Protein AF-A0A357EDW3-F1 (afdb_monomer_lite)

Foldseek 3Di:
DPDLVPDVLVVVLVVLVVVLVVCLVCCVVVVDDNCVSVVVSVVVNLVSVCVVCVVVVNNVVSVVVVVVVVVVVVVVVVVVVVLVVVQVVCVVVVVLVVVLVVLLVVPDDLVVLLVVLLVVLLVCCVRDPLVVSLVSSLVSQCVNCPPPPVSSVSSSVSSSVSD

Structure (mmCIF, N/CA/C/O backbone):
data_AF-A0A357EDW3-F1
#
_entry.id   AF-A0A357EDW3-F1
#
loop_
_atom_site.group_PDB
_atom_site.id
_atom_site.type_symbol
_atom_site.label_atom_id
_atom_site.label_alt_id
_atom_site.label_comp_id
_atom_site.label_asym_id
_atom_site.label_entity_id
_atom_site.label_seq_id
_atom_site.pdbx_PDB_ins_code
_atom_site.Cartn_x
_atom_site.Cartn_y
_atom_site.Cartn_z
_atom_site.occupancy
_atom_site.B_iso_or_equiv
_atom_site.auth_seq_id
_atom_site.auth_comp_id
_atom_site.auth_asym_id
_atom_site.auth_atom_id
_atom_site.pdbx_PDB_model_num
ATOM 1 N N . MET A 1 1 ? 6.677 -0.840 -35.788 1.00 49.56 1 MET A N 1
ATOM 2 C CA . MET A 1 1 ? 6.669 -1.043 -34.325 1.00 49.56 1 MET A CA 1
ATOM 3 C C . MET A 1 1 ? 7.327 -2.383 -34.053 1.00 49.56 1 MET A C 1
ATOM 5 O O . MET A 1 1 ? 6.763 -3.400 -34.436 1.00 49.56 1 MET A O 1
ATOM 9 N N . THR A 1 2 ? 8.530 -2.410 -33.480 1.00 54.25 2 THR A N 1
ATOM 10 C CA . THR A 1 2 ? 9.099 -3.663 -32.964 1.00 54.25 2 THR A CA 1
ATOM 11 C C . THR A 1 2 ? 8.190 -4.188 -31.868 1.00 54.25 2 THR A C 1
ATOM 13 O O . THR A 1 2 ? 8.016 -3.538 -30.838 1.00 54.25 2 THR A O 1
ATOM 16 N N . SER A 1 3 ? 7.601 -5.357 -32.093 1.00 61.28 3 SER A N 1
ATOM 17 C CA . SER A 1 3 ? 6.939 -6.083 -31.023 1.00 61.28 3 SER A CA 1
ATOM 18 C C . SER A 1 3 ? 8.015 -6.501 -30.022 1.00 61.28 3 SER A C 1
ATOM 20 O O . SER A 1 3 ? 8.896 -7.294 -30.354 1.00 61.28 3 SER A O 1
ATOM 22 N N . PHE A 1 4 ? 7.965 -5.967 -28.798 1.00 69.69 4 PHE A N 1
ATOM 23 C CA . PHE A 1 4 ? 8.834 -6.410 -27.695 1.00 69.69 4 PHE A CA 1
ATOM 24 C C . PHE A 1 4 ? 8.727 -7.923 -27.454 1.00 69.69 4 PHE A C 1
ATOM 26 O O . PHE A 1 4 ? 9.633 -8.526 -26.893 1.00 69.69 4 PHE A O 1
ATOM 33 N N . VAL A 1 5 ? 7.648 -8.540 -27.934 1.00 71.56 5 VAL A N 1
ATOM 34 C CA . VAL A 1 5 ? 7.364 -9.970 -27.823 1.00 71.56 5 VAL A CA 1
ATOM 35 C C . VAL A 1 5 ? 8.341 -10.834 -28.631 1.00 71.56 5 VAL A C 1
ATOM 37 O O . VAL A 1 5 ? 8.545 -11.990 -28.281 1.00 71.56 5 VAL A O 1
ATOM 40 N N . THR A 1 6 ? 8.966 -10.303 -29.689 1.00 75.31 6 THR A N 1
ATOM 41 C CA . THR A 1 6 ? 9.824 -11.091 -30.600 1.00 75.31 6 THR A CA 1
ATOM 42 C C . THR A 1 6 ? 11.252 -10.561 -30.714 1.00 75.31 6 THR A C 1
ATOM 44 O O . THR A 1 6 ? 12.022 -11.047 -31.539 1.00 75.31 6 THR A O 1
ATOM 47 N N . HIS A 1 7 ? 11.615 -9.545 -29.929 1.00 82.25 7 HIS A N 1
ATOM 48 C CA . HIS A 1 7 ? 12.919 -8.892 -30.014 1.00 82.25 7 HIS A CA 1
ATOM 49 C C . HIS A 1 7 ? 13.777 -9.199 -28.782 1.00 82.25 7 HIS A C 1
ATOM 51 O O . HIS A 1 7 ? 13.275 -9.248 -27.659 1.00 82.25 7 HIS A O 1
ATOM 57 N N . TRP A 1 8 ? 15.091 -9.356 -28.973 1.00 86.44 8 TRP A N 1
ATOM 58 C CA . TRP A 1 8 ? 16.027 -9.715 -27.897 1.00 86.44 8 TRP A CA 1
ATOM 59 C C . TRP A 1 8 ? 16.008 -8.721 -26.726 1.00 86.44 8 TRP A C 1
ATOM 61 O O . TRP A 1 8 ? 16.181 -9.115 -25.576 1.00 86.44 8 TRP A O 1
ATOM 71 N N . THR A 1 9 ? 15.731 -7.443 -27.002 1.00 87.50 9 THR A N 1
ATOM 72 C CA . THR A 1 9 ? 15.601 -6.390 -25.982 1.00 87.50 9 THR A CA 1
ATOM 73 C C . THR A 1 9 ? 14.413 -6.624 -25.051 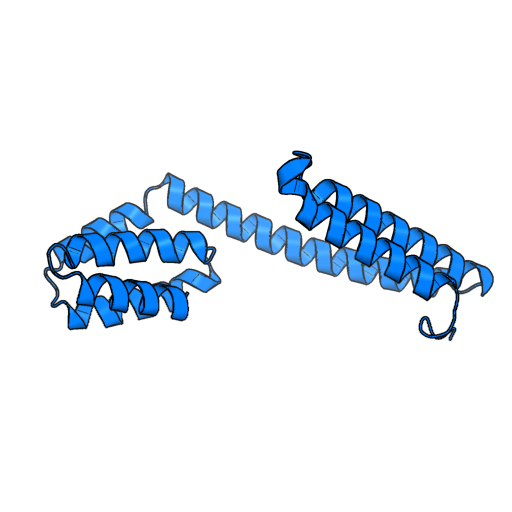1.00 87.50 9 THR A C 1
ATOM 75 O O . THR A 1 9 ? 14.498 -6.304 -23.871 1.00 87.50 9 THR A O 1
ATOM 78 N N . GLY A 1 10 ? 13.325 -7.225 -25.543 1.00 87.62 10 GLY A N 1
ATOM 79 C CA . GLY A 1 10 ? 12.186 -7.605 -24.709 1.00 87.62 10 GLY A CA 1
ATOM 80 C C . GLY A 1 10 ? 12.517 -8.766 -23.779 1.00 87.62 10 GLY A C 1
ATOM 81 O O . GLY A 1 10 ? 12.240 -8.686 -22.584 1.00 87.62 10 GLY A O 1
ATOM 82 N N . TYR A 1 11 ? 13.205 -9.795 -24.283 1.00 91.69 11 TYR A N 1
ATOM 83 C CA . TYR A 1 11 ? 13.694 -10.889 -23.438 1.00 91.69 11 TYR A CA 1
ATOM 84 C C . TYR A 1 11 ? 14.714 -10.406 -22.398 1.00 91.69 11 TYR A C 1
ATOM 86 O O . TYR A 1 11 ? 14.656 -10.834 -21.248 1.00 91.69 11 TYR A O 1
ATOM 94 N N . ALA A 1 12 ? 15.601 -9.474 -22.760 1.00 92.19 12 ALA A N 1
ATOM 95 C CA . ALA A 1 12 ? 16.545 -8.865 -21.825 1.00 92.19 12 ALA A CA 1
ATOM 96 C C . ALA A 1 12 ? 15.836 -8.052 -20.726 1.00 92.19 12 ALA A C 1
ATOM 98 O O . ALA A 1 12 ? 16.173 -8.188 -19.550 1.00 92.19 12 ALA A O 1
ATOM 99 N N . ALA A 1 13 ? 14.825 -7.252 -21.083 1.00 92.56 13 ALA A N 1
ATOM 100 C CA . ALA A 1 13 ? 14.016 -6.510 -20.116 1.00 92.56 13 ALA A CA 1
ATOM 101 C C . ALA A 1 13 ? 13.248 -7.447 -19.168 1.00 92.56 13 ALA A C 1
ATOM 103 O O . ALA A 1 13 ? 13.216 -7.210 -17.961 1.00 92.56 13 ALA A O 1
ATOM 104 N N . LEU A 1 14 ? 12.689 -8.544 -19.690 1.00 93.00 14 LEU A N 1
ATOM 105 C CA . LEU A 1 14 ? 12.008 -9.556 -18.882 1.00 93.00 14 LEU A CA 1
ATOM 106 C C . LEU A 1 14 ? 12.974 -10.277 -17.934 1.00 93.00 14 LEU A C 1
ATOM 108 O O . LEU A 1 14 ? 12.655 -10.470 -16.763 1.00 93.00 14 LEU A O 1
ATOM 112 N N . ALA A 1 15 ? 14.167 -10.640 -18.410 1.00 94.19 15 ALA A N 1
ATOM 113 C CA . ALA A 1 15 ? 15.196 -11.250 -17.574 1.00 94.19 15 ALA A CA 1
ATOM 114 C C . ALA A 1 15 ? 15.631 -10.309 -16.438 1.00 94.19 15 ALA A C 1
ATOM 116 O O . ALA A 1 15 ? 15.722 -10.745 -15.291 1.00 94.19 15 ALA A O 1
ATOM 117 N N . LEU A 1 16 ? 15.827 -9.016 -16.730 1.00 94.81 16 LEU A N 1
ATOM 118 C CA . LEU A 1 16 ? 16.106 -7.989 -15.718 1.00 94.81 16 LEU A CA 1
ATOM 119 C C . LEU A 1 16 ? 14.970 -7.869 -14.698 1.00 94.81 16 LEU A C 1
ATOM 121 O O . LEU A 1 16 ? 15.236 -7.806 -13.500 1.00 94.81 16 LEU A O 1
ATOM 125 N N . PHE A 1 17 ? 13.717 -7.876 -15.155 1.00 94.19 17 PHE A N 1
ATOM 126 C CA . PHE A 1 17 ? 12.546 -7.826 -14.283 1.00 94.19 17 PHE A CA 1
ATOM 127 C C . PHE A 1 17 ? 12.480 -9.034 -13.338 1.00 94.19 17 PHE A C 1
ATOM 129 O O . PHE A 1 17 ? 12.348 -8.861 -12.126 1.00 94.19 17 PHE A O 1
ATOM 136 N N . ILE A 1 18 ? 12.633 -10.253 -13.867 1.00 95.31 18 ILE A N 1
ATOM 137 C CA . ILE A 1 18 ? 12.621 -11.486 -13.064 1.00 95.31 18 ILE A CA 1
ATOM 138 C C . ILE A 1 18 ? 13.779 -11.481 -12.062 1.00 95.31 18 ILE A C 1
ATOM 140 O O . ILE A 1 18 ? 13.569 -11.762 -10.884 1.00 95.31 18 ILE A O 1
ATOM 144 N N . ALA A 1 19 ? 14.990 -11.118 -12.495 1.00 93.75 19 ALA A N 1
ATOM 145 C CA . ALA A 1 19 ? 16.152 -11.038 -11.614 1.00 93.75 19 ALA A CA 1
ATOM 146 C C . ALA A 1 19 ? 15.939 -10.030 -10.471 1.00 93.75 19 ALA A C 1
ATOM 148 O O . ALA A 1 19 ? 16.242 -10.331 -9.317 1.00 93.75 19 ALA A O 1
ATOM 149 N N . ALA A 1 20 ? 15.367 -8.860 -10.767 1.00 92.88 20 ALA A N 1
ATOM 150 C CA . ALA A 1 20 ? 15.031 -7.858 -9.761 1.00 92.88 20 ALA A CA 1
ATOM 151 C C . ALA A 1 20 ? 13.998 -8.376 -8.759 1.00 92.88 20 ALA A C 1
ATOM 153 O O . ALA A 1 20 ? 14.157 -8.186 -7.556 1.00 92.88 20 ALA A O 1
ATOM 154 N N . TYR A 1 21 ? 12.966 -9.063 -9.247 1.00 91.75 21 TYR A N 1
ATOM 155 C CA . TYR A 1 21 ? 11.925 -9.637 -8.403 1.00 91.75 21 TYR A CA 1
ATOM 156 C C . TYR A 1 21 ? 12.483 -10.715 -7.465 1.00 91.75 21 TYR A C 1
ATOM 158 O O . TYR A 1 21 ? 12.199 -10.706 -6.269 1.00 91.75 21 TYR A O 1
ATOM 166 N N . LEU A 1 22 ? 13.359 -11.588 -7.972 1.00 92.25 22 LEU A N 1
ATOM 167 C CA . LEU A 1 22 ? 14.067 -12.569 -7.148 1.00 92.25 22 LEU A CA 1
ATOM 168 C C . LEU A 1 22 ? 14.951 -11.891 -6.091 1.00 92.25 22 LEU A C 1
ATOM 170 O O . LEU A 1 22 ? 14.933 -12.305 -4.935 1.00 92.25 22 LEU A O 1
ATOM 174 N N . LEU A 1 23 ? 15.670 -10.820 -6.446 1.00 89.88 23 LEU A N 1
ATOM 175 C CA . LEU A 1 23 ? 16.467 -10.043 -5.487 1.00 89.88 23 LEU A CA 1
ATOM 176 C C . LEU A 1 23 ? 15.611 -9.382 -4.399 1.00 89.88 23 LEU A C 1
ATOM 178 O O . LEU A 1 23 ? 16.064 -9.275 -3.263 1.00 89.88 23 LEU A O 1
ATOM 182 N N . VAL A 1 24 ? 14.387 -8.955 -4.720 1.00 89.94 24 VAL A N 1
ATOM 183 C CA . VAL A 1 24 ? 13.432 -8.417 -3.735 1.00 89.94 24 VAL A CA 1
ATOM 184 C C . VAL A 1 24 ? 12.960 -9.498 -2.764 1.00 89.94 24 VAL A C 1
ATOM 186 O O . VAL A 1 24 ? 12.792 -9.209 -1.586 1.00 89.94 24 VAL A O 1
ATOM 189 N N . ILE A 1 25 ? 12.765 -10.735 -3.227 1.00 88.06 25 ILE A N 1
ATOM 190 C CA . ILE A 1 25 ? 12.374 -11.857 -2.358 1.00 88.06 25 ILE A CA 1
ATOM 191 C C . ILE A 1 25 ? 13.539 -12.276 -1.457 1.00 88.06 25 ILE A C 1
ATOM 193 O O . ILE A 1 25 ? 13.365 -12.462 -0.258 1.00 88.06 25 ILE A O 1
ATOM 197 N N . VAL A 1 26 ? 14.741 -12.398 -2.025 1.00 87.25 26 VAL A N 1
ATOM 198 C CA . VAL A 1 26 ? 15.951 -12.816 -1.295 1.00 87.25 26 VAL A CA 1
ATOM 199 C C . VAL A 1 26 ? 16.475 -11.709 -0.368 1.00 87.25 26 VAL A C 1
ATOM 201 O O . VAL A 1 26 ? 17.328 -11.972 0.480 1.00 87.25 26 VAL A O 1
ATOM 204 N N . GLU A 1 27 ? 15.943 -10.486 -0.476 1.00 79.31 27 GLU A N 1
ATOM 205 C CA . GLU A 1 27 ? 16.267 -9.332 0.371 1.00 79.31 27 GLU A CA 1
ATOM 206 C C . GLU A 1 27 ? 16.327 -9.683 1.867 1.00 79.31 27 GLU A C 1
ATOM 208 O O . GLU A 1 27 ? 17.266 -9.259 2.544 1.00 79.31 27 GLU A O 1
ATOM 213 N N . GLU A 1 28 ? 15.401 -10.517 2.354 1.00 67.31 28 GLU A N 1
ATOM 214 C CA . GLU A 1 28 ? 15.335 -10.958 3.756 1.00 67.31 28 GLU A CA 1
ATOM 215 C C . GLU A 1 28 ? 16.651 -11.600 4.240 1.00 67.31 28 GLU A C 1
ATOM 217 O O . GLU A 1 28 ? 17.014 -11.483 5.407 1.00 67.31 28 GLU A O 1
ATOM 222 N N . SER A 1 29 ? 17.432 -12.198 3.334 1.00 74.94 29 SER A N 1
ATOM 223 C CA . SER A 1 29 ? 18.754 -12.769 3.627 1.00 74.94 29 SER A CA 1
ATOM 224 C C . SER A 1 29 ? 19.918 -11.786 3.420 1.00 74.94 29 SER A C 1
ATOM 226 O O . SER A 1 29 ? 20.948 -11.903 4.081 1.00 74.94 29 SER A O 1
ATOM 228 N N . ILE A 1 30 ? 19.783 -10.805 2.518 1.00 76.69 30 ILE A N 1
ATOM 229 C CA . ILE A 1 30 ? 20.880 -9.914 2.076 1.00 76.69 30 ILE A CA 1
ATOM 230 C C . ILE A 1 30 ? 20.838 -8.502 2.684 1.00 76.69 30 ILE A C 1
ATOM 232 O O . ILE A 1 30 ? 21.749 -7.716 2.427 1.00 76.69 30 ILE A O 1
ATOM 236 N N . HIS A 1 31 ? 19.819 -8.163 3.486 1.00 80.31 31 HIS A N 1
ATOM 237 C CA . HIS A 1 31 ? 19.672 -6.874 4.196 1.00 80.31 31 HIS A CA 1
ATOM 238 C C . HIS A 1 31 ? 19.783 -5.619 3.301 1.00 80.31 31 HIS A C 1
ATOM 240 O O . HIS A 1 31 ? 20.012 -4.499 3.774 1.00 80.31 31 HIS A O 1
ATOM 246 N N . LEU A 1 32 ? 19.625 -5.773 1.985 1.00 80.50 32 LEU A N 1
ATOM 247 C CA . LEU A 1 32 ? 19.429 -4.638 1.088 1.00 80.50 32 LEU A CA 1
ATOM 248 C C . LEU A 1 32 ? 18.045 -4.043 1.348 1.00 80.50 32 LEU A C 1
ATOM 250 O O . LEU A 1 32 ? 17.229 -4.677 1.984 1.00 80.50 32 LEU A O 1
ATOM 254 N N . ARG A 1 33 ? 17.789 -2.811 0.899 1.00 86.50 33 ARG A N 1
ATOM 255 C CA . ARG A 1 33 ? 16.428 -2.246 0.900 1.00 86.50 33 ARG A CA 1
ATOM 256 C C . ARG A 1 33 ? 15.781 -2.563 -0.442 1.00 86.50 33 ARG A C 1
ATOM 258 O O . ARG A 1 33 ? 16.424 -2.258 -1.446 1.00 86.50 33 ARG A O 1
ATOM 265 N N . LYS A 1 34 ? 14.529 -3.038 -0.477 1.00 85.12 34 LYS A N 1
ATOM 266 C CA . LYS A 1 34 ? 13.763 -3.413 -1.692 1.00 85.12 34 LYS A CA 1
ATOM 267 C C . LYS A 1 34 ? 13.837 -2.366 -2.793 1.00 85.12 34 LYS A C 1
ATOM 269 O O . LYS A 1 34 ? 13.948 -2.701 -3.967 1.00 85.12 34 LYS A O 1
ATOM 274 N N . SER A 1 35 ? 13.830 -1.088 -2.416 1.00 87.44 35 SER A N 1
ATOM 275 C CA . SER A 1 35 ? 13.901 0.024 -3.364 1.00 87.44 35 SER A CA 1
ATOM 276 C C . SER A 1 35 ? 15.181 0.029 -4.206 1.00 87.44 35 SER A C 1
ATOM 278 O O . SER A 1 35 ? 15.133 0.447 -5.357 1.00 87.44 35 SER A O 1
ATOM 280 N N . LYS A 1 36 ? 16.314 -0.461 -3.683 1.00 89.94 36 LYS A N 1
ATOM 281 C CA . LYS A 1 36 ? 17.604 -0.469 -4.392 1.00 89.94 36 LYS A CA 1
ATOM 282 C C . LYS A 1 36 ? 17.606 -1.398 -5.620 1.00 89.94 36 LYS A C 1
ATOM 284 O O . LYS A 1 36 ? 17.835 -0.881 -6.713 1.00 89.94 36 LYS A O 1
ATOM 289 N N . PRO A 1 37 ? 17.362 -2.723 -5.500 1.00 90.44 37 PRO A N 1
ATOM 290 C CA . PRO A 1 37 ? 17.351 -3.612 -6.661 1.00 90.44 37 PRO A CA 1
ATOM 291 C C . PRO A 1 37 ? 16.251 -3.239 -7.660 1.00 90.44 37 PRO A C 1
ATOM 293 O O . PRO A 1 37 ? 16.495 -3.279 -8.863 1.00 90.44 37 PRO A O 1
ATOM 296 N N . VAL A 1 38 ? 15.080 -2.799 -7.181 1.00 92.06 38 VAL A N 1
ATOM 297 C CA . VAL A 1 38 ? 13.971 -2.371 -8.049 1.00 92.06 38 VAL A CA 1
ATOM 298 C C . VAL A 1 38 ? 14.355 -1.150 -8.884 1.00 92.06 38 VAL A C 1
ATOM 300 O O . VAL A 1 38 ? 14.166 -1.163 -10.098 1.00 92.06 38 VAL A O 1
ATOM 303 N N . LEU A 1 39 ? 14.937 -0.114 -8.269 1.00 91.19 39 LEU A N 1
ATOM 304 C CA . LEU A 1 39 ? 15.307 1.114 -8.977 1.00 91.19 39 LEU A CA 1
ATOM 305 C C . LEU A 1 39 ? 16.411 0.869 -10.015 1.00 91.19 39 LEU A C 1
ATOM 307 O O . LEU A 1 39 ? 16.332 1.376 -11.133 1.00 91.19 39 LEU A O 1
ATOM 311 N N . VAL A 1 40 ? 17.419 0.063 -9.665 1.00 92.38 40 VAL A N 1
ATOM 312 C CA . VAL A 1 40 ? 18.507 -0.301 -10.588 1.00 92.38 40 VAL A CA 1
ATOM 313 C C . VAL A 1 40 ? 17.963 -1.075 -11.788 1.00 92.38 40 VAL A C 1
ATOM 315 O O . VAL A 1 40 ? 18.302 -0.759 -12.928 1.00 92.38 40 VAL A O 1
ATOM 318 N N . ALA A 1 41 ? 17.085 -2.051 -11.554 1.00 94.25 41 ALA A N 1
ATOM 319 C CA . ALA A 1 41 ? 16.475 -2.823 -12.628 1.00 94.25 41 ALA A CA 1
ATOM 320 C C . ALA A 1 41 ? 15.565 -1.972 -13.521 1.00 94.25 41 ALA A C 1
ATOM 322 O O . ALA A 1 41 ? 15.640 -2.092 -14.742 1.00 94.25 41 ALA A O 1
ATOM 323 N N . ALA A 1 42 ? 14.765 -1.073 -12.938 1.00 92.06 42 ALA A N 1
ATOM 324 C CA . ALA A 1 42 ? 13.938 -0.132 -13.691 1.00 92.06 42 ALA A CA 1
ATOM 325 C C . ALA A 1 42 ? 14.792 0.763 -14.606 1.00 92.06 42 ALA A C 1
ATOM 327 O O . ALA A 1 42 ? 14.490 0.899 -15.791 1.00 92.06 42 ALA A O 1
ATOM 328 N N . GLY A 1 43 ? 15.903 1.306 -14.093 1.00 92.94 43 GLY A N 1
ATOM 329 C CA . GLY A 1 43 ? 16.871 2.051 -14.903 1.00 92.94 43 GLY A CA 1
ATOM 330 C C . GLY A 1 43 ? 17.468 1.204 -16.032 1.00 92.94 43 GLY A C 1
ATOM 331 O O . GLY A 1 43 ? 17.532 1.652 -17.175 1.00 92.94 43 GLY A O 1
ATOM 332 N N . GLY A 1 44 ? 17.834 -0.048 -15.743 1.00 94.38 44 GLY A N 1
ATOM 333 C CA . GLY A 1 44 ? 18.326 -0.999 -16.744 1.00 94.38 44 GLY A CA 1
ATOM 334 C C . GLY A 1 44 ? 17.313 -1.287 -17.857 1.00 94.38 44 GLY A C 1
ATOM 335 O O . GLY A 1 44 ? 17.666 -1.248 -19.035 1.00 94.38 44 GLY A O 1
ATOM 336 N N . ILE A 1 45 ? 16.043 -1.508 -17.510 1.00 93.00 45 ILE A N 1
ATOM 337 C CA . ILE A 1 45 ? 14.955 -1.725 -18.477 1.00 93.00 45 ILE A CA 1
ATOM 338 C C . ILE A 1 45 ? 14.761 -0.489 -19.364 1.00 93.00 45 ILE A C 1
ATOM 340 O O . ILE A 1 45 ? 14.597 -0.623 -20.580 1.00 93.00 45 ILE A O 1
ATOM 344 N N . TRP A 1 46 ? 14.842 0.717 -18.796 1.00 92.00 46 TRP A N 1
ATOM 345 C CA . TRP A 1 46 ? 14.768 1.957 -19.570 1.00 92.00 46 TRP A CA 1
ATOM 346 C C . TRP A 1 46 ? 15.952 2.144 -20.519 1.00 92.00 46 TRP A C 1
ATOM 348 O O . TRP A 1 46 ? 15.743 2.564 -21.655 1.00 92.00 46 TRP A O 1
ATOM 358 N N . ILE A 1 47 ? 17.169 1.762 -20.119 1.00 91.44 47 ILE A N 1
ATOM 359 C CA . ILE A 1 47 ? 18.343 1.762 -21.009 1.00 91.44 47 ILE A CA 1
ATOM 360 C C . ILE A 1 47 ? 18.134 0.788 -22.176 1.00 91.44 47 ILE A C 1
ATOM 362 O O . ILE A 1 47 ? 18.319 1.163 -23.333 1.00 91.44 47 ILE A O 1
ATOM 366 N N . VAL A 1 48 ? 17.696 -0.444 -21.897 1.00 90.94 48 VAL A N 1
ATOM 367 C CA . VAL A 1 48 ? 17.398 -1.449 -22.935 1.00 90.94 48 VAL A CA 1
ATOM 368 C C . VAL A 1 48 ? 16.310 -0.947 -23.892 1.00 90.94 48 VAL A C 1
ATOM 370 O O . VAL A 1 48 ? 16.419 -1.115 -25.108 1.00 90.94 48 VAL A O 1
ATOM 373 N N . THR A 1 49 ? 15.292 -0.274 -23.357 1.00 88.06 49 THR A N 1
ATOM 374 C CA . THR A 1 49 ? 14.213 0.343 -24.140 1.00 88.06 49 THR A CA 1
ATOM 375 C C . THR A 1 49 ? 14.741 1.479 -25.017 1.00 88.06 49 THR A C 1
ATOM 377 O O . THR A 1 49 ? 14.462 1.507 -26.215 1.00 88.06 49 THR A O 1
ATOM 380 N N . ALA A 1 50 ? 15.564 2.378 -24.475 1.00 87.69 50 ALA A N 1
ATOM 381 C CA . ALA A 1 50 ? 16.158 3.481 -25.228 1.00 87.69 50 ALA A CA 1
ATOM 382 C C . ALA A 1 50 ? 17.036 2.983 -26.388 1.00 87.69 50 ALA A C 1
ATOM 384 O O . ALA A 1 50 ? 16.949 3.517 -27.493 1.00 87.69 50 ALA A O 1
ATOM 385 N N . LEU A 1 51 ? 17.818 1.918 -26.174 1.00 86.88 51 LEU A N 1
ATOM 386 C CA . LEU A 1 51 ? 18.602 1.278 -27.233 1.00 86.88 51 LEU A CA 1
ATOM 387 C C . LEU A 1 51 ? 17.700 0.695 -28.333 1.00 86.88 51 LEU A C 1
ATOM 389 O O . LEU A 1 51 ? 17.959 0.921 -29.512 1.00 86.88 51 LEU A O 1
ATOM 393 N N . ALA A 1 52 ? 16.614 0.007 -27.965 1.00 86.19 52 ALA A N 1
ATOM 394 C CA . ALA A 1 52 ? 15.680 -0.604 -28.917 1.00 86.19 52 ALA A CA 1
ATOM 395 C C . ALA A 1 52 ? 14.981 0.415 -29.840 1.00 86.19 52 ALA A C 1
ATOM 397 O O . ALA A 1 52 ? 14.746 0.135 -31.017 1.00 86.19 52 ALA A O 1
ATOM 398 N N . TYR A 1 53 ? 14.639 1.592 -29.311 1.00 84.62 53 TYR A N 1
ATOM 399 C CA . TYR A 1 53 ? 14.018 2.675 -30.083 1.00 84.62 53 TYR A CA 1
ATOM 400 C C . TYR A 1 53 ? 15.047 3.558 -30.804 1.00 84.62 53 TYR A C 1
ATOM 402 O O . TYR A 1 53 ? 14.757 4.103 -31.873 1.00 84.62 53 TYR A O 1
ATOM 410 N N . GLY A 1 54 ? 16.261 3.682 -30.259 1.00 83.31 54 GLY A N 1
ATOM 411 C CA . GLY A 1 54 ? 17.364 4.428 -30.866 1.00 83.31 54 GLY A CA 1
ATOM 412 C C . GLY A 1 54 ? 17.819 3.837 -32.202 1.00 83.31 54 GLY A C 1
ATOM 413 O O . GLY A 1 54 ? 18.032 4.585 -33.159 1.00 83.31 54 GLY A O 1
ATOM 414 N N . THR A 1 55 ? 17.869 2.504 -32.315 1.00 79.75 55 THR A N 1
ATOM 415 C CA . THR A 1 55 ? 18.209 1.813 -33.576 1.00 79.75 55 THR A CA 1
ATOM 416 C C . THR A 1 55 ? 17.198 2.049 -34.702 1.00 79.75 55 THR A C 1
ATOM 418 O O . THR A 1 55 ? 17.541 1.877 -35.866 1.00 79.75 55 THR A O 1
ATOM 421 N N . GLN A 1 56 ? 15.976 2.486 -34.381 1.00 77.19 56 GLN A N 1
ATOM 422 C CA . GLN A 1 56 ? 14.915 2.799 -35.347 1.00 77.19 56 GLN A CA 1
ATOM 423 C C . GLN A 1 56 ? 14.753 4.306 -35.598 1.00 77.19 56 GLN A C 1
ATOM 425 O O . GLN A 1 56 ? 13.800 4.714 -36.256 1.00 77.19 56 GLN A O 1
ATOM 430 N N . HIS A 1 57 ? 15.641 5.143 -35.046 1.00 80.38 57 HIS A N 1
ATOM 431 C CA . HIS A 1 57 ? 15.529 6.611 -35.072 1.00 80.38 57 HIS A CA 1
ATOM 432 C C . HIS A 1 57 ? 14.202 7.133 -34.481 1.00 80.38 57 HIS A C 1
ATOM 434 O O . HIS A 1 57 ? 13.755 8.234 -34.790 1.00 80.38 57 HIS A O 1
ATOM 440 N N . GLN A 1 58 ? 13.583 6.356 -33.584 1.00 83.62 58 GLN A N 1
ATOM 441 C CA . GLN A 1 58 ? 12.332 6.681 -32.888 1.00 83.62 58 GLN A CA 1
ATOM 442 C C . GLN A 1 58 ? 12.582 7.081 -31.427 1.00 83.62 58 GLN A C 1
ATOM 444 O O . GLN A 1 58 ? 11.742 6.865 -30.554 1.00 83.62 58 GLN A O 1
ATOM 449 N N . SER A 1 59 ? 13.740 7.677 -31.139 1.00 81.69 59 SER A N 1
ATOM 450 C CA . SER A 1 59 ? 14.129 8.099 -29.787 1.00 81.69 59 SER A CA 1
ATOM 451 C C . SER A 1 59 ? 13.119 9.057 -29.143 1.00 81.69 59 SER A C 1
ATOM 453 O O . SER A 1 59 ? 12.899 8.982 -27.937 1.00 81.69 59 SER A O 1
ATOM 455 N N . HIS A 1 60 ? 12.441 9.892 -29.939 1.00 84.94 60 HIS A N 1
ATOM 456 C CA . HIS A 1 60 ? 11.381 10.781 -29.456 1.00 84.94 60 HIS A CA 1
ATOM 457 C C . HIS A 1 60 ? 10.193 10.011 -28.858 1.00 84.94 60 HIS A C 1
ATOM 459 O O . HIS A 1 60 ? 9.613 10.441 -27.866 1.00 84.94 60 HIS A O 1
ATOM 465 N N . VAL A 1 61 ? 9.828 8.860 -29.431 1.00 85.94 61 VAL A N 1
ATOM 466 C CA . VAL A 1 61 ? 8.718 8.041 -28.922 1.00 85.94 61 VAL A CA 1
ATOM 467 C C . VAL A 1 61 ? 9.084 7.457 -27.559 1.00 85.94 61 VAL A C 1
ATOM 469 O O . VAL A 1 61 ? 8.300 7.549 -26.621 1.00 85.94 61 VAL A O 1
ATOM 472 N N . ALA A 1 62 ? 10.300 6.925 -27.418 1.00 85.06 62 ALA A N 1
ATOM 473 C CA . ALA A 1 62 ? 10.781 6.408 -26.138 1.00 85.06 62 ALA A CA 1
ATOM 474 C C . ALA A 1 62 ? 10.871 7.499 -25.059 1.00 85.06 62 ALA A C 1
ATOM 476 O O . ALA A 1 62 ? 10.499 7.252 -23.914 1.00 85.06 62 ALA A O 1
ATOM 477 N N . ALA A 1 63 ? 11.329 8.700 -25.423 1.00 87.56 63 ALA A N 1
ATOM 478 C CA . ALA A 1 63 ? 11.403 9.835 -24.506 1.00 87.56 63 ALA A CA 1
ATOM 479 C C . ALA A 1 63 ? 10.015 10.288 -24.027 1.00 87.56 63 ALA A C 1
ATOM 481 O O . ALA A 1 63 ? 9.844 10.573 -22.844 1.00 87.56 63 ALA A O 1
ATOM 482 N N . GLU A 1 64 ? 9.022 10.313 -24.919 1.00 89.88 64 GLU A N 1
ATOM 483 C CA . GLU A 1 64 ? 7.647 10.673 -24.565 1.00 89.88 64 GLU A CA 1
ATOM 484 C C . GLU A 1 64 ? 7.029 9.659 -23.595 1.00 89.88 64 GLU A C 1
ATOM 486 O O . GLU A 1 64 ? 6.478 10.050 -22.566 1.00 89.88 64 GLU A O 1
ATOM 491 N N . ILE A 1 65 ? 7.186 8.358 -23.870 1.00 88.56 65 ILE A N 1
ATOM 492 C CA . ILE A 1 65 ? 6.693 7.295 -22.980 1.00 88.56 65 ILE A CA 1
ATOM 493 C C . ILE A 1 65 ? 7.385 7.397 -21.616 1.00 88.56 65 ILE A C 1
ATOM 495 O O . ILE A 1 65 ? 6.710 7.375 -20.592 1.00 88.56 65 ILE A O 1
ATOM 499 N N . LEU A 1 66 ? 8.712 7.580 -21.586 1.00 89.50 66 LEU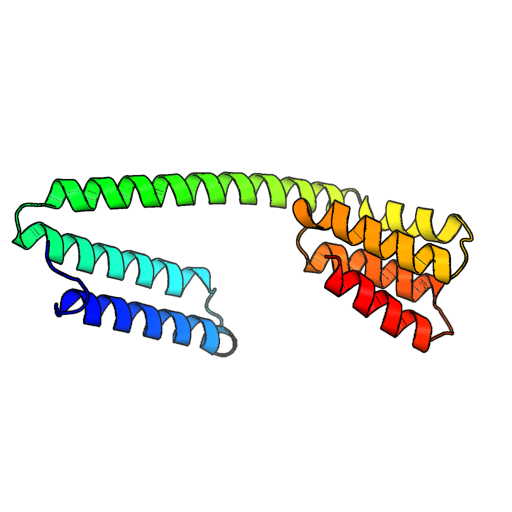 A N 1
ATOM 500 C CA . LEU A 1 66 ? 9.458 7.768 -20.339 1.00 89.50 66 LEU A CA 1
ATOM 501 C C . LEU A 1 66 ? 8.944 8.971 -19.549 1.00 89.50 66 LEU A C 1
ATOM 503 O O . LEU A 1 66 ? 8.743 8.863 -18.342 1.00 89.50 66 LEU A O 1
ATOM 507 N N . ARG A 1 67 ? 8.714 10.107 -20.214 1.00 92.25 67 ARG A N 1
ATOM 508 C CA . ARG A 1 67 ? 8.189 11.314 -19.572 1.00 92.25 67 ARG A CA 1
ATOM 509 C C . ARG A 1 67 ? 6.816 11.063 -18.960 1.00 92.25 67 ARG A C 1
ATOM 511 O O . ARG A 1 67 ? 6.615 11.422 -17.804 1.00 92.25 67 ARG A O 1
ATOM 518 N N . HIS A 1 68 ? 5.904 10.442 -19.705 1.00 92.38 68 HIS A N 1
ATOM 519 C CA . HIS A 1 68 ? 4.570 10.113 -19.206 1.00 92.38 68 HIS A CA 1
ATOM 520 C C . HIS A 1 68 ? 4.647 9.177 -17.996 1.00 92.38 68 HIS A C 1
ATOM 522 O O . HIS A 1 68 ? 4.023 9.442 -16.973 1.00 92.38 68 HIS A O 1
ATOM 528 N N . THR A 1 69 ? 5.451 8.114 -18.078 1.00 90.50 69 THR A N 1
ATOM 529 C CA . THR A 1 69 ? 5.631 7.172 -16.968 1.00 90.50 69 THR A CA 1
ATOM 530 C C . THR A 1 69 ? 6.232 7.861 -15.744 1.00 90.50 69 THR A C 1
ATOM 532 O O . THR A 1 69 ? 5.731 7.685 -14.640 1.00 90.50 69 THR A O 1
ATOM 535 N N . LEU A 1 70 ? 7.276 8.680 -15.909 1.00 91.81 70 LEU A N 1
ATOM 536 C CA . LEU A 1 70 ? 7.876 9.419 -14.794 1.00 91.81 70 LEU A CA 1
ATOM 537 C C . LEU A 1 70 ? 6.898 10.404 -14.152 1.00 91.81 70 LEU A C 1
ATOM 539 O O . LEU A 1 70 ? 6.919 10.549 -12.934 1.00 91.81 70 LEU A O 1
ATOM 543 N N . LEU A 1 71 ? 6.060 11.066 -14.951 1.00 95.44 71 LEU A N 1
ATOM 544 C CA . LEU A 1 71 ? 5.046 11.989 -14.455 1.00 95.44 71 LEU A CA 1
ATOM 545 C C . LEU A 1 71 ? 3.988 11.246 -13.629 1.00 95.44 71 LEU A C 1
A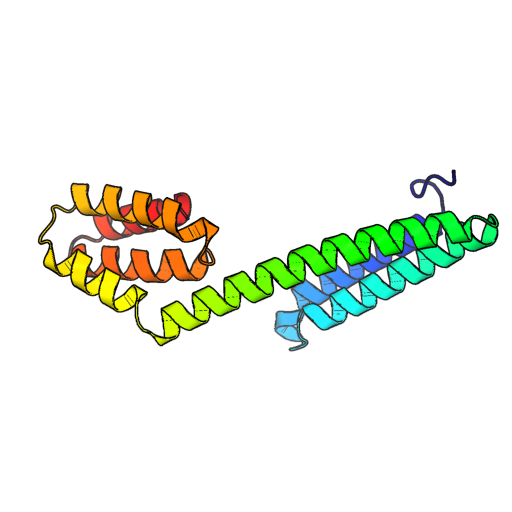TOM 547 O O . LEU A 1 71 ? 3.745 11.633 -12.493 1.00 95.44 71 LEU A O 1
ATOM 551 N N . GLU A 1 72 ? 3.455 10.134 -14.133 1.00 93.44 72 GLU A N 1
ATOM 552 C CA . GLU A 1 72 ? 2.509 9.278 -13.402 1.00 93.44 72 GLU A CA 1
ATOM 553 C C . GLU A 1 72 ? 3.113 8.750 -12.087 1.00 93.44 72 GLU A C 1
ATOM 555 O O . GLU A 1 72 ? 2.494 8.828 -11.024 1.00 93.44 72 GLU A O 1
ATOM 560 N N . TYR A 1 73 ? 4.370 8.290 -12.114 1.00 91.81 73 TYR A N 1
ATOM 561 C CA . TYR A 1 73 ? 5.081 7.881 -10.899 1.00 91.81 73 TYR A CA 1
ATOM 562 C C . TYR A 1 73 ? 5.294 9.040 -9.923 1.00 91.81 73 TYR A C 1
ATOM 564 O O . TYR A 1 73 ? 5.192 8.835 -8.715 1.00 91.81 73 TYR A O 1
ATOM 572 N N . ALA A 1 74 ? 5.601 10.242 -10.413 1.00 94.75 74 ALA A N 1
ATOM 573 C CA . ALA A 1 74 ? 5.772 11.420 -9.571 1.00 94.75 74 ALA A CA 1
ATOM 574 C C . ALA A 1 74 ? 4.448 11.835 -8.916 1.00 94.75 74 ALA A C 1
ATOM 576 O O . ALA A 1 74 ? 4.441 12.148 -7.727 1.00 94.75 74 ALA A O 1
ATOM 577 N N . GLU A 1 75 ? 3.335 11.785 -9.648 1.00 94.81 75 GLU A N 1
ATOM 578 C CA . GLU A 1 75 ? 1.996 12.045 -9.114 1.00 94.81 75 GLU A CA 1
ATOM 579 C C . GLU A 1 75 ? 1.630 11.044 -8.014 1.00 94.81 75 GLU A C 1
ATOM 581 O O . GLU A 1 75 ? 1.271 11.454 -6.908 1.00 94.81 75 GLU A O 1
ATOM 586 N N . LEU A 1 76 ? 1.809 9.743 -8.266 1.00 93.12 76 LEU A N 1
ATOM 587 C CA . LEU A 1 76 ? 1.582 8.698 -7.264 1.00 93.12 76 LEU A CA 1
ATOM 588 C C . LEU A 1 76 ? 2.508 8.857 -6.054 1.00 93.12 76 LEU A C 1
ATOM 590 O O . LEU A 1 76 ? 2.064 8.725 -4.916 1.00 93.12 76 LEU A O 1
ATOM 594 N N . MET A 1 77 ? 3.786 9.173 -6.273 1.00 93.06 77 MET A N 1
ATOM 595 C CA . MET A 1 77 ? 4.744 9.414 -5.195 1.00 93.06 77 MET A CA 1
ATOM 596 C C . MET A 1 77 ? 4.317 10.604 -4.334 1.00 93.06 77 MET A C 1
ATOM 598 O O . MET A 1 77 ? 4.332 10.493 -3.112 1.00 93.06 77 MET A O 1
ATOM 602 N N . LEU A 1 78 ? 3.942 11.732 -4.943 1.00 94.06 78 LEU A N 1
ATOM 603 C CA . LEU A 1 78 ? 3.497 12.925 -4.219 1.00 94.06 78 LEU A CA 1
ATOM 604 C C . LEU A 1 78 ? 2.195 12.662 -3.456 1.00 94.06 78 LEU A C 1
ATOM 606 O O . LEU A 1 78 ? 2.075 13.067 -2.298 1.00 94.06 78 LEU A O 1
ATOM 610 N N . PHE A 1 79 ? 1.258 11.936 -4.069 1.00 90.38 79 PHE A N 1
ATOM 611 C CA . PHE A 1 79 ? 0.026 11.493 -3.426 1.00 90.38 79 PHE A CA 1
ATOM 612 C C . PHE A 1 79 ? 0.314 10.620 -2.197 1.00 90.38 79 PHE A C 1
ATOM 614 O O . PHE A 1 79 ? -0.116 10.953 -1.094 1.00 90.38 79 PHE A O 1
ATOM 621 N N . LEU A 1 80 ? 1.104 9.553 -2.355 1.00 89.38 80 LEU A N 1
ATOM 622 C CA . LEU A 1 80 ? 1.452 8.638 -1.265 1.00 89.38 80 LEU A CA 1
ATOM 623 C C . LEU A 1 80 ? 2.299 9.314 -0.183 1.00 89.38 80 LEU A C 1
ATOM 625 O O . LEU A 1 80 ? 2.105 9.044 0.997 1.00 89.38 80 LEU A O 1
ATOM 629 N N . LEU A 1 81 ? 3.214 10.214 -0.552 1.00 91.62 81 LEU A N 1
ATOM 630 C CA . LEU A 1 81 ? 4.013 10.988 0.399 1.00 91.62 81 LEU A CA 1
ATOM 631 C C . LEU A 1 81 ? 3.115 11.861 1.276 1.00 91.62 81 LEU A C 1
ATOM 633 O O . LEU A 1 81 ? 3.279 11.880 2.497 1.00 91.62 81 LEU A O 1
ATOM 637 N N . SER A 1 82 ? 2.165 12.571 0.665 1.00 91.06 82 SER A N 1
ATOM 638 C CA . SER A 1 82 ? 1.195 13.390 1.390 1.00 91.06 82 SER A CA 1
ATOM 639 C C . SER A 1 82 ? 0.289 12.525 2.271 1.00 91.06 82 SER A C 1
ATOM 641 O O . SER A 1 82 ? 0.152 12.813 3.462 1.00 91.06 82 SER A O 1
ATOM 643 N N . ALA A 1 83 ? -0.242 11.426 1.728 1.00 87.12 83 ALA A N 1
ATOM 644 C CA . ALA A 1 83 ? -1.102 10.491 2.451 1.00 87.12 83 ALA A CA 1
ATOM 645 C C . ALA A 1 83 ? -0.389 9.869 3.664 1.00 87.12 83 ALA A C 1
ATOM 647 O O . ALA A 1 83 ? -0.874 9.971 4.790 1.00 87.12 83 ALA A O 1
ATOM 648 N N . MET A 1 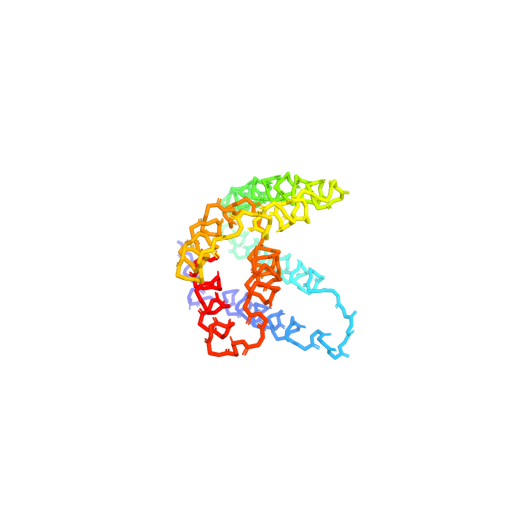84 ? 0.812 9.315 3.483 1.00 89.00 84 MET A N 1
ATOM 649 C CA . MET A 1 84 ? 1.585 8.716 4.577 1.00 89.00 84 MET A CA 1
ATOM 650 C C . MET A 1 84 ? 2.018 9.751 5.615 1.00 89.00 84 MET A C 1
ATOM 652 O O . MET A 1 84 ? 2.010 9.461 6.807 1.00 89.00 84 MET A O 1
ATOM 656 N N . THR A 1 85 ? 2.348 10.977 5.198 1.00 91.25 85 THR A N 1
ATOM 657 C CA . THR A 1 85 ? 2.666 12.070 6.134 1.00 91.25 85 THR A CA 1
ATOM 658 C C . THR A 1 85 ? 1.458 12.421 7.001 1.00 91.25 85 THR A C 1
ATOM 660 O O . THR A 1 85 ? 1.590 12.588 8.216 1.00 91.25 85 THR A O 1
ATOM 663 N N . PHE A 1 86 ? 0.271 12.499 6.397 1.00 87.88 86 PHE A N 1
ATOM 664 C CA . PHE A 1 86 ? -0.977 12.738 7.115 1.00 87.88 86 PHE A CA 1
ATOM 665 C C . PHE A 1 86 ? -1.261 11.626 8.132 1.00 87.88 86 PHE A C 1
ATOM 667 O O . PHE A 1 86 ? -1.527 11.914 9.300 1.00 87.88 86 PHE A O 1
ATOM 674 N N . ILE A 1 87 ? -1.105 10.363 7.730 1.00 85.38 87 ILE A N 1
ATOM 675 C CA . ILE A 1 87 ? -1.279 9.202 8.612 1.00 85.38 87 ILE A CA 1
ATOM 676 C C . ILE A 1 87 ? -0.273 9.174 9.753 1.00 85.38 87 ILE A C 1
ATOM 678 O O . ILE A 1 87 ? -0.668 9.005 10.908 1.00 85.38 87 ILE A O 1
ATOM 682 N N . ASN A 1 88 ? 1.005 9.410 9.466 1.00 86.25 88 ASN A N 1
ATOM 683 C CA . ASN A 1 88 ? 2.033 9.485 10.497 1.00 86.25 88 ASN A CA 1
ATOM 684 C C . ASN A 1 88 ? 1.715 10.600 11.499 1.00 86.25 88 ASN A C 1
ATOM 686 O O . ASN A 1 88 ? 1.752 10.367 12.703 1.00 86.25 88 ASN A O 1
ATOM 690 N N . THR A 1 89 ? 1.275 11.768 11.019 1.00 90.56 89 THR A N 1
ATOM 691 C CA . THR A 1 89 ? 0.856 12.881 11.886 1.00 90.56 89 THR A CA 1
ATOM 692 C C . THR A 1 89 ? -0.337 12.503 12.771 1.00 90.56 89 THR A C 1
ATOM 694 O O . THR A 1 89 ? -0.382 12.865 13.949 1.00 90.56 89 THR A O 1
ATOM 697 N N . MET A 1 90 ? -1.323 11.774 12.236 1.00 87.56 90 MET A N 1
ATOM 698 C CA . MET A 1 90 ? -2.452 11.282 13.032 1.00 87.56 90 MET A CA 1
ATOM 699 C C . MET A 1 90 ? -2.006 10.295 14.111 1.00 87.56 90 MET A C 1
ATOM 701 O O . MET A 1 90 ? -2.459 10.383 15.256 1.00 87.56 90 MET A O 1
ATOM 705 N N . SER A 1 91 ? -1.104 9.382 13.750 1.00 85.00 91 SER A N 1
ATOM 706 C CA . SER A 1 91 ? -0.530 8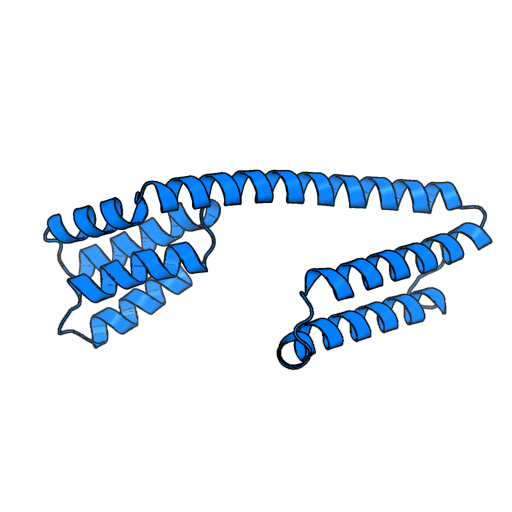.404 14.669 1.00 85.00 91 SER A CA 1
ATOM 707 C C . SER A 1 91 ? 0.266 9.083 15.787 1.00 85.00 91 SER A C 1
ATOM 709 O O . SER A 1 91 ? 0.040 8.786 16.957 1.00 85.00 91 SER A O 1
ATOM 711 N N . GLU A 1 92 ? 1.127 10.053 15.464 1.00 88.50 92 GLU A N 1
ATOM 712 C CA . GLU A 1 92 ? 1.904 10.838 16.440 1.00 88.50 92 GLU A CA 1
ATOM 713 C C . GLU A 1 92 ? 1.012 11.621 17.413 1.00 88.50 92 GLU A C 1
ATOM 715 O O . GLU A 1 92 ? 1.338 11.776 18.590 1.00 88.50 92 GLU A O 1
ATOM 720 N N . ARG A 1 93 ? -0.156 12.078 16.949 1.00 91.06 93 ARG A N 1
ATOM 721 C CA . ARG A 1 93 ? -1.165 12.745 17.788 1.00 91.06 93 ARG A CA 1
ATOM 722 C C . ARG A 1 93 ? -2.052 11.777 18.573 1.00 91.06 93 ARG A C 1
ATOM 724 O O . ARG A 1 93 ? -3.004 12.225 19.210 1.00 91.06 93 ARG A O 1
ATOM 731 N N . ASN A 1 94 ? -1.756 10.477 18.548 1.00 89.25 94 ASN A N 1
ATOM 732 C CA . ASN A 1 94 ? -2.516 9.427 19.227 1.00 89.25 94 ASN A CA 1
ATOM 733 C C . ASN A 1 94 ? -4.010 9.403 18.846 1.00 89.25 94 ASN A C 1
ATOM 735 O O . ASN A 1 94 ? -4.846 8.974 19.643 1.00 89.25 94 ASN A O 1
ATOM 739 N N . LEU A 1 95 ? -4.373 9.841 17.630 1.00 88.25 95 LEU A N 1
ATOM 740 C CA . LEU A 1 95 ? -5.776 9.861 17.185 1.00 88.25 95 LEU A CA 1
ATOM 741 C C . LEU A 1 95 ? -6.398 8.463 17.209 1.00 88.25 95 LEU A C 1
ATOM 743 O O . LEU A 1 95 ? -7.543 8.298 17.629 1.00 88.25 95 LEU A O 1
ATOM 747 N N . PHE A 1 96 ? -5.631 7.452 16.806 1.00 84.31 96 PHE A N 1
ATOM 748 C CA . PHE A 1 96 ? -6.081 6.065 16.802 1.00 84.31 96 PHE A CA 1
ATOM 749 C C . PHE A 1 96 ? -6.267 5.491 18.214 1.00 84.31 96 PHE A C 1
ATOM 751 O O . PHE A 1 96 ? -7.231 4.766 18.456 1.00 84.31 96 PHE A O 1
ATOM 758 N N . GLU A 1 97 ? -5.418 5.870 19.171 1.00 86.31 97 GLU A N 1
ATOM 759 C CA . GLU A 1 97 ? -5.564 5.443 20.569 1.00 86.31 97 GLU A CA 1
ATOM 760 C C . GLU A 1 97 ? -6.746 6.148 21.253 1.00 86.31 97 GLU A C 1
ATOM 762 O O . GLU A 1 97 ? -7.511 5.533 22.004 1.00 86.31 97 GLU A O 1
ATOM 767 N N . ALA A 1 98 ? -6.966 7.427 20.936 1.00 89.62 98 ALA A N 1
ATOM 768 C CA . ALA A 1 98 ? -8.148 8.162 21.372 1.00 89.62 98 ALA A CA 1
ATOM 769 C C . ALA A 1 98 ? -9.434 7.545 20.799 1.00 89.62 98 ALA A C 1
ATOM 771 O O . ALA A 1 98 ? -10.416 7.378 21.527 1.00 89.62 98 ALA A O 1
ATOM 772 N N . LEU A 1 99 ? -9.422 7.150 19.519 1.00 87.69 99 LEU A N 1
ATOM 773 C CA . LEU A 1 99 ? -10.523 6.420 18.889 1.00 87.69 99 LEU A CA 1
ATOM 774 C C . LEU A 1 99 ? -10.780 5.097 19.613 1.00 87.69 99 LEU A C 1
ATOM 776 O O . LEU A 1 99 ? -11.920 4.826 19.989 1.00 87.69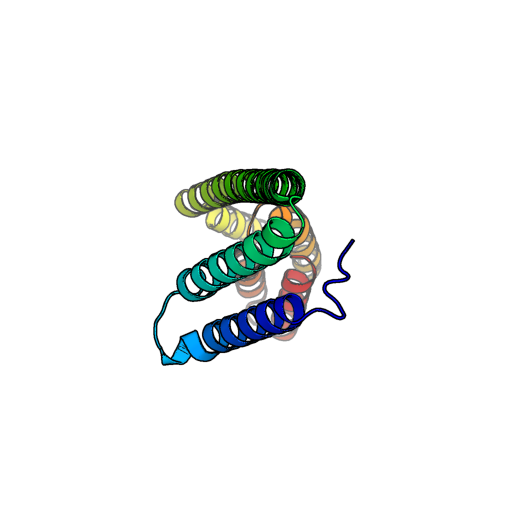 99 LEU A O 1
ATOM 780 N N . ARG A 1 100 ? -9.730 4.311 19.876 1.00 85.56 100 ARG A N 1
ATOM 781 C CA . ARG A 1 100 ? -9.831 3.052 20.622 1.00 85.56 100 ARG A CA 1
ATOM 782 C C . ARG A 1 100 ? -10.474 3.255 21.989 1.00 85.56 100 ARG A C 1
ATOM 784 O O . ARG A 1 100 ? -11.455 2.588 22.311 1.00 85.56 100 ARG A O 1
ATOM 791 N N . THR A 1 101 ? -9.956 4.198 22.769 1.00 88.62 101 THR A N 1
ATOM 792 C CA . THR A 1 101 ? -10.448 4.487 24.122 1.00 88.62 101 THR A CA 1
ATOM 793 C C . THR A 1 101 ? -11.910 4.929 24.096 1.00 88.62 101 THR A C 1
ATOM 795 O O . THR A 1 101 ? -12.713 4.477 24.912 1.00 88.62 101 THR A O 1
ATOM 798 N N . ARG A 1 102 ? -12.283 5.758 23.114 1.00 89.75 102 ARG A N 1
ATOM 799 C CA . ARG A 1 102 ? -13.663 6.212 22.919 1.00 89.75 102 ARG A CA 1
ATOM 800 C C . ARG A 1 102 ? -14.601 5.071 22.534 1.00 89.75 102 ARG A C 1
ATOM 802 O O . ARG A 1 102 ? -15.717 5.030 23.025 1.00 89.75 102 ARG A O 1
ATOM 809 N N . LEU A 1 103 ? -14.178 4.141 21.681 1.00 87.19 103 LEU A N 1
ATOM 810 C CA . LEU A 1 103 ? -15.007 2.989 21.310 1.00 87.19 103 LEU A CA 1
ATOM 811 C C . LEU A 1 103 ? -15.227 2.033 22.485 1.00 87.19 103 LEU A C 1
ATOM 813 O O . LEU A 1 103 ? -16.336 1.535 22.666 1.00 87.19 103 LEU A O 1
ATOM 817 N N . ILE A 1 104 ? -14.197 1.822 23.307 1.00 86.44 104 ILE A N 1
ATOM 818 C CA . ILE A 1 104 ? -14.297 1.017 24.531 1.00 86.44 104 ILE A CA 1
ATOM 819 C C . ILE A 1 104 ? -15.269 1.667 25.526 1.00 86.44 104 ILE A C 1
ATOM 821 O O . ILE A 1 104 ? -16.092 0.974 26.124 1.00 86.44 104 ILE A O 1
ATOM 825 N N . SER A 1 105 ? -15.225 2.994 25.681 1.00 88.50 105 SER A N 1
ATOM 826 C CA . SER A 1 105 ? -16.070 3.700 26.651 1.00 88.50 105 SER A CA 1
ATOM 827 C C . SER A 1 105 ? -17.555 3.770 26.276 1.00 88.50 105 SER A C 1
ATOM 829 O O . SER A 1 105 ? -18.377 4.046 27.146 1.00 88.50 105 SER A O 1
ATOM 831 N N . LEU A 1 106 ? -17.930 3.476 25.025 1.00 87.25 106 LEU A N 1
ATOM 832 C CA . LEU A 1 106 ? -19.333 3.465 24.587 1.00 87.25 106 LEU A CA 1
ATOM 833 C C . LEU A 1 106 ? -20.154 2.291 25.151 1.00 87.25 106 LEU A C 1
ATOM 835 O O . LEU A 1 106 ? -21.375 2.299 25.007 1.00 87.25 106 LEU A O 1
ATOM 839 N N . GLY A 1 107 ? -19.525 1.277 25.760 1.00 84.31 107 GLY A N 1
ATOM 840 C CA . GLY A 1 107 ? -20.239 0.154 26.388 1.00 84.31 107 GLY A CA 1
ATOM 841 C C . GLY A 1 107 ? -21.107 -0.662 25.417 1.00 84.31 107 GLY A C 1
ATOM 842 O O . GLY A 1 107 ? -22.133 -1.217 25.807 1.00 84.31 107 GLY A O 1
ATOM 843 N N . LEU A 1 108 ? -20.733 -0.698 24.135 1.00 87.62 108 LEU A N 1
ATOM 844 C CA . LEU A 1 108 ? -21.515 -1.338 23.078 1.00 87.62 108 LEU A CA 1
ATOM 845 C C . LEU A 1 108 ? -21.531 -2.866 23.208 1.00 87.62 108 LEU A C 1
ATOM 847 O O . LEU A 1 108 ? -20.587 -3.491 23.690 1.00 87.62 108 LEU A O 1
ATOM 851 N N . SER A 1 109 ? -22.592 -3.487 22.687 1.00 91.06 109 SER A N 1
ATOM 852 C CA . SER A 1 109 ? -22.661 -4.946 22.572 1.00 91.06 109 SER A CA 1
ATOM 853 C C . SER A 1 109 ? -21.596 -5.487 21.607 1.00 91.06 109 SER A C 1
ATOM 855 O O . SER A 1 109 ? -21.232 -4.815 20.641 1.00 91.06 109 SER A O 1
ATOM 857 N N . LEU A 1 110 ? -21.168 -6.743 21.791 1.00 90.25 110 LEU A N 1
ATOM 858 C CA . LEU A 1 110 ? -20.199 -7.396 20.896 1.00 90.25 110 LEU A CA 1
ATOM 859 C C . LEU A 1 110 ? -20.642 -7.354 19.422 1.00 90.25 110 LEU A C 1
ATOM 861 O O . LEU A 1 110 ? -19.842 -7.062 18.539 1.00 90.25 110 LEU A O 1
ATOM 865 N N . ARG A 1 111 ? -21.935 -7.571 19.140 1.00 91.62 111 ARG A N 1
ATOM 866 C CA . ARG A 1 111 ? -22.472 -7.491 17.768 1.00 91.62 111 ARG A CA 1
ATOM 867 C C . ARG A 1 111 ? -22.364 -6.082 17.187 1.00 91.62 111 ARG A C 1
ATOM 869 O O . ARG A 1 111 ? -22.034 -5.933 16.017 1.00 91.62 111 ARG A O 1
ATOM 876 N N . SER A 1 112 ? -22.637 -5.060 17.995 1.00 91.69 112 SER A N 1
ATOM 877 C CA . SER A 1 112 ? -22.514 -3.662 17.576 1.00 91.69 112 SER A CA 1
ATOM 878 C C . SER A 1 112 ? -21.056 -3.295 17.307 1.00 91.69 112 SER A C 1
ATOM 880 O O . SER A 1 112 ? -20.777 -2.674 16.288 1.00 91.69 112 SER A O 1
ATOM 882 N N . ILE A 1 113 ? -20.130 -3.731 18.171 1.00 92.00 113 ILE A N 1
ATOM 883 C CA . ILE A 1 113 ? -18.686 -3.539 17.979 1.00 92.00 113 ILE A CA 1
ATOM 884 C C . ILE A 1 113 ? -18.225 -4.184 16.679 1.00 92.00 113 ILE A C 1
ATOM 886 O O . ILE A 1 113 ? -17.532 -3.527 15.919 1.00 92.00 113 ILE A O 1
ATOM 890 N N . PHE A 1 114 ? -18.637 -5.425 16.400 1.00 93.75 114 PHE A N 1
ATOM 891 C CA . PHE A 1 114 ? -18.267 -6.133 15.172 1.00 93.75 114 PHE A CA 1
ATOM 892 C C . PHE A 1 114 ? -18.579 -5.315 13.916 1.00 93.75 114 PHE A C 1
ATOM 894 O O . PHE A 1 114 ? -17.699 -5.084 13.091 1.00 93.75 114 PHE A O 1
ATOM 901 N N . TRP A 1 115 ? -19.820 -4.842 13.783 1.00 95.06 115 TRP A N 1
ATOM 902 C CA . TRP A 1 115 ? -20.215 -4.044 12.623 1.00 95.06 115 TRP A CA 1
ATOM 903 C C . TRP A 1 115 ? -19.539 -2.677 12.610 1.00 95.06 115 TRP A C 1
ATOM 905 O O . TRP A 1 115 ? -19.095 -2.225 11.557 1.00 95.06 115 TRP A O 1
ATOM 915 N N . LEU A 1 116 ? -19.419 -2.033 13.772 1.00 93.62 116 LEU A N 1
ATOM 916 C CA . LEU A 1 116 ? -18.810 -0.715 13.880 1.00 93.62 116 LEU A CA 1
ATOM 917 C C . LEU A 1 116 ? -17.326 -0.736 13.501 1.00 93.62 116 LEU A C 1
ATOM 919 O O . LEU A 1 116 ? -16.902 0.108 12.720 1.00 93.62 116 LEU A O 1
ATOM 923 N N . THR A 1 117 ? -16.540 -1.688 14.010 1.00 93.12 117 THR A N 1
ATOM 924 C CA . THR A 1 117 ? -15.109 -1.780 13.688 1.00 93.12 117 THR A CA 1
ATOM 925 C C . THR A 1 117 ? -14.880 -2.153 12.229 1.00 93.12 117 THR A C 1
ATOM 927 O O . THR A 1 117 ? -13.947 -1.628 11.636 1.00 93.12 117 THR A O 1
ATOM 930 N N . GLY A 1 118 ? -15.745 -2.974 11.623 1.00 93.94 118 GLY A N 1
ATOM 931 C CA . GLY A 1 118 ? -15.699 -3.255 10.184 1.00 93.94 118 GLY A CA 1
ATOM 932 C C . GLY A 1 118 ? -16.000 -2.021 9.328 1.00 93.94 118 GLY A C 1
ATOM 933 O O . GLY A 1 118 ? -15.232 -1.689 8.434 1.00 93.94 118 GLY A O 1
ATOM 934 N N . ILE A 1 119 ? -17.074 -1.284 9.637 1.00 94.62 119 ILE A N 1
ATOM 935 C CA . ILE A 1 119 ? -17.419 -0.046 8.913 1.00 94.62 119 ILE A CA 1
ATOM 936 C C . ILE A 1 119 ? -16.316 1.002 9.077 1.00 94.62 119 ILE A C 1
ATOM 938 O O . ILE A 1 119 ? -15.924 1.647 8.107 1.00 94.62 119 ILE A O 1
ATOM 942 N N . LEU A 1 120 ? -15.800 1.175 10.295 1.00 92.50 120 LEU A N 1
ATOM 943 C CA . LEU A 1 120 ? -14.706 2.107 10.541 1.00 92.50 120 LEU A CA 1
ATOM 944 C C . LEU A 1 120 ? -13.434 1.681 9.808 1.00 92.50 120 LEU A C 1
ATOM 946 O O . LEU A 1 120 ? -12.786 2.543 9.228 1.00 92.50 120 LEU A O 1
ATOM 950 N N . ALA A 1 121 ? -13.096 0.387 9.789 1.00 92.88 121 ALA A N 1
ATOM 951 C CA . ALA A 1 121 ? -11.960 -0.120 9.023 1.00 92.88 121 ALA A CA 1
ATOM 952 C C . ALA A 1 121 ? -12.102 0.216 7.531 1.00 92.88 121 ALA A C 1
ATOM 954 O O . ALA A 1 121 ? -11.195 0.810 6.956 1.00 92.88 121 ALA A O 1
ATOM 955 N N . PHE A 1 122 ? -13.276 -0.036 6.951 1.00 92.06 122 PHE A N 1
ATOM 956 C CA . PHE A 1 122 ? -13.567 0.282 5.553 1.00 92.06 122 PHE A CA 1
ATOM 957 C C . PHE A 1 122 ? -13.440 1.774 5.225 1.00 92.06 122 PHE A C 1
ATOM 959 O O . PHE A 1 122 ? -12.895 2.140 4.190 1.00 92.06 122 PHE A O 1
ATOM 966 N N . VAL A 1 123 ? -13.929 2.659 6.098 1.00 89.50 123 VAL A N 1
ATOM 967 C CA . VAL A 1 123 ? -13.871 4.112 5.857 1.00 89.50 123 VAL A CA 1
ATOM 968 C C . VAL A 1 123 ? -12.471 4.682 6.098 1.00 89.50 123 VAL A C 1
ATOM 970 O O . VAL A 1 123 ? -12.090 5.661 5.460 1.00 89.50 123 VAL A O 1
ATOM 973 N N . ILE A 1 124 ? -11.703 4.097 7.019 1.00 86.25 124 ILE A N 1
ATOM 974 C CA . ILE A 1 124 ? -10.371 4.589 7.387 1.00 86.25 124 ILE A CA 1
ATOM 975 C C . ILE A 1 124 ? -9.296 4.086 6.410 1.00 86.25 124 ILE A C 1
ATOM 977 O O . ILE A 1 124 ? -8.373 4.842 6.116 1.00 86.25 124 ILE A O 1
ATOM 981 N N . SER A 1 125 ? -9.431 2.875 5.858 1.00 88.25 125 SER A N 1
ATOM 982 C CA . SER A 1 125 ? -8.428 2.234 4.986 1.00 88.25 125 SER A CA 1
ATOM 983 C C . SER A 1 125 ? -8.038 3.012 3.708 1.00 88.25 125 SER A C 1
ATOM 985 O O . SER A 1 125 ? -6.863 3.061 3.361 1.00 88.25 125 SER A O 1
ATOM 987 N N . PRO A 1 126 ? -8.939 3.741 3.018 1.00 81.50 126 PRO A N 1
ATOM 988 C CA . PRO A 1 126 ? -8.539 4.568 1.874 1.00 81.50 126 PRO A CA 1
ATOM 989 C C . PRO A 1 126 ? -7.543 5.680 2.226 1.00 81.50 126 PRO A C 1
ATOM 991 O O . PRO A 1 126 ? -6.848 6.191 1.351 1.00 81.50 126 PRO A O 1
ATOM 994 N N . VAL A 1 127 ? -7.518 6.094 3.495 1.00 77.94 127 VAL A N 1
ATOM 995 C CA . VAL A 1 127 ? -6.635 7.151 3.993 1.00 77.94 127 VAL A CA 1
ATOM 996 C C . VAL A 1 127 ? -5.446 6.548 4.737 1.00 77.94 127 VAL A C 1
ATOM 998 O O . VAL A 1 127 ? -4.334 7.051 4.595 1.00 77.94 127 VAL A O 1
ATOM 1001 N N . ALA A 1 128 ? -5.670 5.493 5.527 1.00 83.44 128 ALA A N 1
ATOM 1002 C CA . ALA A 1 128 ? -4.672 4.816 6.350 1.00 83.44 128 ALA A CA 1
ATOM 1003 C C . ALA A 1 128 ? -4.253 3.470 5.765 1.00 83.44 128 ALA A C 1
ATOM 1005 O O . ALA A 1 128 ? -5.102 2.670 5.410 1.00 83.44 128 ALA A O 1
ATOM 1006 N N . ASP A 1 129 ? -2.954 3.167 5.783 1.00 83.31 129 ASP A N 1
ATOM 1007 C CA . ASP A 1 129 ? -2.450 1.870 5.318 1.00 83.31 129 ASP A CA 1
ATOM 1008 C C . ASP A 1 129 ? -3.130 0.684 6.038 1.00 83.31 129 ASP A C 1
ATOM 1010 O O . ASP A 1 129 ? -3.390 0.742 7.249 1.00 83.31 129 ASP A O 1
ATOM 1014 N N . ASN A 1 130 ? -3.393 -0.404 5.307 1.00 84.38 130 ASN A N 1
ATOM 1015 C CA . ASN A 1 130 ? -4.176 -1.560 5.754 1.00 84.38 130 ASN A CA 1
ATOM 1016 C C . ASN A 1 130 ? -3.627 -2.158 7.059 1.00 84.38 130 ASN A C 1
ATOM 1018 O O . ASN A 1 130 ? -4.403 -2.544 7.935 1.00 84.38 130 ASN A O 1
ATOM 1022 N N . LEU A 1 131 ? -2.298 -2.180 7.238 1.00 82.44 131 LEU A N 1
ATOM 1023 C CA . LEU A 1 131 ? -1.667 -2.642 8.481 1.00 82.44 131 LEU A CA 1
ATOM 1024 C C . LEU A 1 131 ? -2.066 -1.754 9.666 1.00 82.44 131 LEU A C 1
ATOM 1026 O O . LEU A 1 131 ? -2.460 -2.262 10.715 1.00 82.44 131 LEU A O 1
ATOM 1030 N N . THR A 1 132 ? -2.021 -0.433 9.488 1.00 85.25 132 THR A N 1
ATOM 1031 C CA . THR A 1 132 ? -2.372 0.540 10.532 1.00 85.25 132 THR A CA 1
ATOM 1032 C C . THR A 1 132 ? -3.836 0.391 10.936 1.00 85.25 132 THR A C 1
ATOM 1034 O O . THR A 1 132 ? -4.145 0.265 12.123 1.00 85.25 132 THR A O 1
ATOM 1037 N N . THR A 1 133 ? -4.739 0.323 9.956 1.00 90.25 133 THR A N 1
ATOM 1038 C CA . THR A 1 133 ? -6.177 0.136 10.188 1.00 90.25 133 THR A CA 1
ATOM 1039 C C . THR A 1 133 ? -6.461 -1.173 10.928 1.00 90.25 133 THR A C 1
ATOM 1041 O O . THR A 1 133 ? -7.188 -1.182 11.930 1.00 90.25 133 THR A O 1
ATOM 1044 N N . ALA A 1 134 ? -5.835 -2.271 10.494 1.00 90.19 134 ALA A N 1
ATOM 1045 C CA . ALA A 1 134 ? -6.005 -3.582 11.106 1.00 90.19 134 ALA A CA 1
ATOM 1046 C C . ALA A 1 134 ? -5.471 -3.644 12.544 1.00 90.19 134 ALA A C 1
ATOM 1048 O O . ALA A 1 134 ? -6.118 -4.234 13.409 1.00 90.19 134 ALA A O 1
ATOM 1049 N N . LEU A 1 135 ? -4.328 -3.013 12.831 1.00 87.25 135 LEU A N 1
ATOM 1050 C CA . LEU A 1 135 ? -3.716 -3.022 14.162 1.00 87.25 135 LEU A CA 1
ATOM 1051 C C . LEU A 1 135 ? -4.578 -2.244 15.168 1.00 87.25 135 LEU A C 1
ATOM 1053 O O . LEU A 1 135 ? -4.870 -2.744 16.255 1.00 87.25 135 LEU A O 1
ATOM 1057 N N . VAL A 1 136 ? -5.070 -1.064 14.780 1.00 87.81 136 VAL A N 1
ATOM 1058 C CA . VAL A 1 136 ? -5.921 -0.217 15.632 1.00 87.81 136 VAL A CA 1
ATOM 1059 C C . VAL A 1 136 ? -7.261 -0.892 15.919 1.00 87.81 136 VAL A C 1
ATOM 1061 O O . VAL A 1 136 ? -7.650 -1.046 17.080 1.00 87.81 136 VAL A O 1
ATOM 1064 N N . MET A 1 137 ? -7.970 -1.337 14.880 1.00 92.81 137 MET A N 1
ATOM 1065 C CA . MET A 1 137 ? -9.281 -1.972 15.052 1.00 92.81 137 MET A CA 1
ATOM 1066 C C . MET A 1 137 ? -9.163 -3.359 15.685 1.00 92.81 137 MET A C 1
ATOM 1068 O O . MET A 1 137 ? -9.999 -3.731 16.508 1.00 92.81 137 MET A O 1
ATOM 1072 N N . GLY A 1 138 ? -8.092 -4.095 15.388 1.00 91.88 138 GLY A N 1
ATOM 1073 C CA . GLY A 1 138 ? -7.751 -5.345 16.061 1.00 91.88 138 GLY A CA 1
ATOM 1074 C C . GLY A 1 138 ? -7.523 -5.146 17.561 1.00 91.88 138 GLY A C 1
ATOM 1075 O O . GLY A 1 138 ? -8.043 -5.922 18.366 1.00 91.88 138 GLY A O 1
ATOM 1076 N N . ALA A 1 139 ? -6.842 -4.070 17.970 1.00 89.94 139 ALA A N 1
ATOM 1077 C CA . ALA A 1 139 ? -6.670 -3.727 19.382 1.00 89.94 139 ALA A CA 1
ATOM 1078 C C . ALA A 1 139 ? -8.003 -3.382 20.073 1.00 89.94 139 ALA A C 1
ATOM 1080 O O . ALA A 1 139 ? -8.204 -3.755 21.232 1.00 89.94 139 ALA A O 1
ATOM 1081 N N . VAL A 1 140 ? -8.937 -2.723 19.375 1.00 90.81 140 VAL A N 1
ATOM 1082 C CA . VAL A 1 140 ? -10.305 -2.463 19.871 1.00 90.81 140 VAL A CA 1
ATOM 1083 C C . VAL A 1 140 ? -11.079 -3.769 20.056 1.00 90.81 140 VAL A C 1
ATOM 1085 O O . VAL A 1 140 ? -11.599 -4.028 21.142 1.00 90.81 140 VAL A O 1
ATOM 1088 N N . VAL A 1 141 ? -11.124 -4.614 19.020 1.00 93.56 141 VAL A N 1
ATOM 1089 C CA . VAL A 1 141 ? -11.822 -5.910 19.043 1.00 93.56 141 VAL A CA 1
ATOM 1090 C C . VAL A 1 141 ? -11.271 -6.804 20.155 1.00 93.56 141 VAL A C 1
ATOM 1092 O O . VAL A 1 141 ? -12.046 -7.417 20.887 1.00 93.56 141 VAL A O 1
ATOM 1095 N N . THR A 1 142 ? -9.948 -6.843 20.322 1.00 92.25 142 THR A N 1
ATOM 1096 C CA . THR A 1 142 ? -9.285 -7.663 21.345 1.00 92.25 142 THR A CA 1
ATOM 1097 C C . THR A 1 142 ? -9.561 -7.145 22.755 1.00 92.25 142 THR A C 1
ATOM 1099 O O . THR A 1 142 ? -9.825 -7.940 23.655 1.00 92.25 142 THR A O 1
ATOM 1102 N N . ALA A 1 143 ? -9.550 -5.822 22.956 1.00 90.00 143 ALA A N 1
ATOM 1103 C CA . ALA A 1 143 ? -9.814 -5.220 24.261 1.00 90.00 143 ALA A CA 1
ATOM 1104 C C . ALA A 1 143 ? -11.265 -5.436 24.723 1.00 90.00 143 ALA A C 1
ATOM 1106 O O . ALA A 1 143 ? -11.497 -5.770 25.881 1.00 90.00 143 ALA A O 1
ATOM 1107 N N . ILE A 1 144 ? -12.239 -5.276 23.822 1.00 88.56 144 ILE A N 1
ATOM 1108 C CA . ILE A 1 144 ? -13.668 -5.392 24.160 1.00 88.56 144 ILE A CA 1
ATOM 1109 C C . ILE A 1 144 ? -14.125 -6.856 24.173 1.00 88.56 144 ILE A C 1
ATOM 1111 O O . ILE A 1 144 ? -14.998 -7.241 24.947 1.00 88.56 144 ILE A O 1
ATOM 1115 N N . GLY A 1 145 ? -13.512 -7.692 23.336 1.00 89.00 145 GLY A N 1
ATOM 1116 C CA . GLY A 1 145 ? -13.766 -9.126 23.246 1.00 89.00 145 GLY A CA 1
ATOM 1117 C C . GLY A 1 145 ? -13.071 -9.979 24.305 1.00 89.00 145 GLY A C 1
ATOM 1118 O O . GLY A 1 145 ? -13.113 -11.205 24.188 1.00 89.00 145 GLY A O 1
ATOM 1119 N N . ALA A 1 146 ? -12.400 -9.377 25.293 1.00 87.75 146 ALA A N 1
ATOM 1120 C CA . ALA A 1 146 ? -11.606 -10.096 26.285 1.00 87.75 146 ALA A CA 1
ATOM 1121 C C . ALA A 1 146 ? -12.427 -11.205 26.973 1.00 87.75 146 ALA A C 1
ATOM 1123 O O . ALA A 1 146 ? -13.538 -10.984 27.448 1.00 87.75 146 ALA A O 1
ATOM 1124 N N . GLY A 1 147 ? -11.888 -12.428 26.988 1.00 88.50 147 GLY A N 1
ATOM 1125 C CA . GLY A 1 147 ? -12.585 -13.617 27.496 1.00 88.50 147 GLY A CA 1
ATOM 1126 C C . GLY A 1 147 ? -13.498 -14.325 26.482 1.00 88.50 147 GLY A C 1
ATOM 1127 O O . GLY A 1 147 ? -13.964 -15.426 26.762 1.00 88.50 147 GLY A O 1
ATOM 1128 N N . ASN A 1 148 ? -13.707 -13.770 25.281 1.00 92.50 148 ASN A N 1
ATOM 1129 C CA . ASN A 1 148 ? -14.469 -14.395 24.196 1.00 92.50 148 ASN A CA 1
ATOM 1130 C C . ASN A 1 148 ? -13.616 -14.559 22.925 1.00 92.50 148 ASN A C 1
ATOM 1132 O O . ASN A 1 148 ? -13.728 -13.802 21.959 1.00 92.50 148 ASN A O 1
ATOM 1136 N N . GLY A 1 149 ? -12.782 -15.603 22.902 1.00 91.88 149 GLY A N 1
ATOM 1137 C CA . GLY A 1 149 ? -11.873 -15.874 21.781 1.00 91.88 149 GLY A CA 1
ATOM 1138 C C . GLY A 1 149 ? -12.572 -16.048 20.426 1.00 91.88 149 GLY A C 1
ATOM 1139 O O . GLY A 1 149 ? -12.050 -15.596 19.411 1.00 91.88 149 GLY A O 1
ATOM 1140 N N . ARG A 1 150 ? -13.785 -16.627 20.392 1.00 93.31 150 ARG A N 1
ATOM 1141 C CA . ARG A 1 150 ? -14.566 -16.756 19.144 1.00 93.31 150 ARG A CA 1
ATOM 1142 C C . ARG A 1 150 ? -14.913 -15.396 18.551 1.00 93.31 150 ARG A C 1
ATOM 1144 O O . ARG A 1 150 ? -14.803 -15.217 17.341 1.00 93.31 150 ARG A O 1
ATOM 1151 N N . PHE A 1 151 ? -15.325 -14.450 19.392 1.00 94.50 151 PHE A N 1
ATOM 1152 C CA . PHE A 1 151 ? -15.614 -13.093 18.949 1.00 94.50 151 PHE A CA 1
ATOM 1153 C C . PHE A 1 151 ? -14.358 -12.388 18.434 1.00 94.50 151 PHE A C 1
ATOM 1155 O O . PHE A 1 151 ? -14.415 -11.783 17.369 1.00 94.50 151 PHE A O 1
ATOM 1162 N N . ILE A 1 152 ? -13.232 -12.502 19.146 1.00 95.31 152 ILE A N 1
ATOM 1163 C CA . ILE A 1 152 ? -11.973 -11.856 18.748 1.00 95.31 152 ILE A CA 1
ATOM 1164 C C . ILE A 1 152 ? -11.542 -12.329 17.357 1.00 95.31 152 ILE A C 1
ATOM 1166 O O . ILE A 1 152 ? -11.273 -11.503 16.492 1.00 95.31 152 ILE A O 1
ATOM 1170 N N . VAL A 1 153 ? -11.543 -13.643 17.111 1.00 95.62 153 VAL A N 1
ATOM 1171 C CA . VAL A 1 153 ? -11.161 -14.205 15.805 1.00 95.62 153 VAL A CA 1
ATOM 1172 C C . VAL A 1 153 ? -12.072 -13.684 14.694 1.00 95.62 153 VAL A C 1
ATOM 1174 O O . VAL A 1 153 ? -11.581 -13.180 13.686 1.00 95.62 153 VAL A O 1
ATOM 1177 N N . LEU A 1 154 ? -13.394 -13.749 14.884 1.00 95.69 154 LEU A N 1
ATOM 1178 C CA . LEU A 1 154 ? -14.353 -13.262 13.889 1.00 95.69 154 LEU A CA 1
ATOM 1179 C C . LEU A 1 154 ? -14.222 -11.753 13.653 1.00 95.69 154 LEU A C 1
ATOM 1181 O O . LEU A 1 154 ? -14.274 -11.305 12.511 1.00 95.69 154 LEU A O 1
ATOM 1185 N N . GLY A 1 155 ? -14.031 -10.971 14.714 1.00 95.06 155 GLY A N 1
ATOM 1186 C CA . GLY A 1 155 ? -13.863 -9.525 14.628 1.00 95.06 155 GLY A CA 1
ATOM 1187 C C . GLY A 1 155 ? -12.571 -9.127 13.917 1.00 95.06 155 GLY A C 1
ATOM 1188 O O . GLY A 1 155 ? -12.608 -8.236 13.076 1.00 95.06 155 GLY A O 1
ATOM 1189 N N . CYS A 1 156 ? -11.455 -9.812 14.176 1.00 95.12 156 CYS A N 1
ATOM 1190 C CA . CYS A 1 156 ? -10.202 -9.575 13.459 1.00 95.12 156 CYS A CA 1
ATOM 1191 C C . CYS A 1 156 ? -10.319 -9.937 11.973 1.00 95.12 156 CYS A C 1
ATOM 1193 O O . CYS A 1 156 ? -9.861 -9.167 11.135 1.00 95.12 156 CYS A O 1
ATOM 1195 N N . ILE A 1 157 ? -10.979 -11.052 11.629 1.00 95.44 157 ILE A N 1
ATOM 1196 C CA . ILE A 1 157 ? -11.253 -11.403 10.224 1.00 95.44 157 ILE A CA 1
ATOM 1197 C C . ILE A 1 157 ? -12.081 -10.302 9.556 1.00 95.44 157 ILE A C 1
ATOM 1199 O O . ILE A 1 157 ? -11.730 -9.850 8.474 1.00 95.44 157 ILE A O 1
ATOM 1203 N N . ASN A 1 158 ? -13.145 -9.834 10.211 1.00 96.06 158 ASN A N 1
ATOM 1204 C CA . ASN A 1 158 ? -13.984 -8.761 9.682 1.00 96.06 158 ASN A CA 1
ATOM 1205 C C . ASN A 1 158 ? -13.199 -7.467 9.442 1.00 96.06 158 ASN A C 1
ATOM 1207 O O . ASN A 1 158 ? -13.346 -6.849 8.396 1.00 96.06 158 ASN A O 1
ATOM 1211 N N . VAL A 1 159 ? -12.333 -7.085 10.381 1.00 95.12 159 VAL A N 1
ATOM 1212 C CA . VAL A 1 159 ? -11.464 -5.911 10.243 1.00 95.12 159 VAL A CA 1
ATOM 1213 C C . VAL A 1 159 ? -10.514 -6.056 9.054 1.00 95.12 159 VAL A C 1
ATOM 1215 O O . VAL A 1 159 ? -10.405 -5.123 8.271 1.00 95.12 159 VAL A O 1
ATOM 1218 N N . VAL A 1 160 ? -9.854 -7.208 8.900 1.00 93.88 160 VAL A N 1
ATOM 1219 C CA . VAL A 1 160 ? -8.902 -7.447 7.798 1.00 93.88 160 VAL A CA 1
ATOM 1220 C C . VAL A 1 160 ? -9.602 -7.511 6.442 1.00 93.88 160 VAL A C 1
ATOM 1222 O O . VAL A 1 160 ? -9.039 -7.070 5.454 1.00 93.88 160 VAL A O 1
ATOM 1225 N N . VAL A 1 161 ? -10.818 -8.054 6.378 1.00 94.06 161 VAL A N 1
ATOM 1226 C CA . VAL A 1 161 ? -11.603 -8.098 5.133 1.00 94.06 161 VAL A CA 1
ATOM 1227 C C . VAL A 1 161 ? -12.148 -6.717 4.762 1.00 94.06 161 VAL A C 1
ATOM 1229 O O . VAL A 1 161 ? -12.315 -6.424 3.582 1.00 94.06 161 VAL A O 1
ATOM 1232 N N . ALA A 1 162 ? -12.462 -5.887 5.757 1.00 92.31 162 ALA A N 1
ATOM 1233 C CA . ALA A 1 162 ? -13.000 -4.553 5.537 1.00 92.31 162 ALA A CA 1
ATOM 1234 C C . ALA A 1 162 ? -11.927 -3.497 5.225 1.00 92.31 162 ALA A C 1
ATOM 1236 O O . ALA A 1 162 ? -12.262 -2.503 4.585 1.00 92.31 162 ALA A O 1
ATOM 1237 N N . ALA A 1 163 ? -10.691 -3.685 5.702 1.00 87.50 163 ALA A N 1
ATOM 1238 C CA . ALA A 1 163 ? -9.553 -2.793 5.471 1.00 87.50 163 ALA A CA 1
ATOM 1239 C C . ALA A 1 163 ? -8.877 -3.072 4.122 1.00 87.50 163 ALA A C 1
ATOM 1241 O O . ALA A 1 163 ? -8.756 -2.119 3.324 1.00 87.50 163 ALA A O 1
#

pLDDT: mean 88.34, std 6.92, range [49.56, 96.06]

Secondary structure (DSSP, 8-state):
---TTSSHHHHHHHHHHHHHHHHHHHHHHH---THHHHHHHHHHHHHHHHHHHHTTT-HHHHHHHHHHHHHHHHHHHHHHHHHHHHHHHHHHTTHHHHHHHHHHHT---HHHHHHHHHHHHHHHTTTS-HHHHHHHHHHHHHHHTTT-HHHHHHHHHHHHHH-

Radius of gyration: 23.38 Å; chains: 1; bounding box: 44×30×63 Å

Sequence (163 aa):
MTSFVTHWTGYAALALFIAAYLLVIVEESIHLRKSKPVLVAAGGIWIVTALAYGTQHQSHVAAEILRHTLLEYAELMLFLLSAMTFINTMSERNLFEALRTRLISLGLSLRSIFWLTGILAFVISPVADNLTTALVMGAVVTAIGAGNGRFIVLGCINVVVAA